Protein AF-A0A2M9IPP0-F1 (afdb_monomer)

pLDDT: mean 94.43, std 5.54, range [65.62, 98.5]

Foldseek 3Di:
DLVVVVVCPVVVVDHQPPFWDWDQDDDPLQRIFIAGNVRHTPVVLSVVSSVVSVDPDDVVVSVVVSVVVVVVCSVPPPD

Mean predicted aligned error: 3.25 Å

Radius of gyration: 14.14 Å; Cα contacts (8 Å, |Δi|>4): 96; chains: 1; bounding box: 39×27×30 Å

Solvent-accessible surface area (backbone atoms only — not comparable to full-atom values): 4605 Å² total; per-residue (Å²): 107,71,69,55,52,53,48,31,46,74,71,64,75,45,77,78,62,90,59,40,48,71,43,81,37,93,42,90,61,36,51,44,35,38,26,41,81,85,64,46,72,42,59,74,57,39,53,52,42,34,60,52,52,74,48,102,57,56,68,66,54,47,45,54,51,40,52,55,49,49,52,50,50,28,58,77,76,70,108

Secondary structure (DSSP, 8-state):
-HHHHHHHHHTTSS------EEEE-SSSS-SEEEE-TTS-B-HHHHHHHHHHTTSS--HHHHHHHHHHHHHHHHHHH--

Structure (mmCIF, N/CA/C/O backbone):
data_AF-A0A2M9IPP0-F1
#
_entry.id   AF-A0A2M9IPP0-F1
#
loop_
_atom_site.group_PDB
_atom_site.id
_atom_site.type_symbol
_atom_site.label_atom_id
_atom_site.label_alt_id
_atom_site.label_comp_id
_atom_site.label_asym_id
_atom_site.label_entity_id
_atom_site.label_seq_id
_atom_site.pdbx_PDB_ins_code
_atom_site.Cartn_x
_atom_site.Cartn_y
_atom_site.Cartn_z
_atom_site.occupancy
_atom_site.B_iso_or_equiv
_atom_site.auth_seq_id
_atom_site.auth_comp_id
_atom_site.auth_asym_id
_atom_site.auth_atom_id
_atom_site.pdbx_PDB_model_num
ATOM 1 N N . MET A 1 1 ? -21.788 12.618 7.576 1.00 65.62 1 MET A N 1
ATOM 2 C CA . MET A 1 1 ? -21.489 11.165 7.478 1.00 65.62 1 MET A CA 1
ATOM 3 C C . MET A 1 1 ? -20.028 10.933 7.111 1.00 65.62 1 MET A C 1
ATOM 5 O O . MET A 1 1 ? -19.306 10.390 7.934 1.00 65.62 1 MET A O 1
ATOM 9 N N . VAL A 1 2 ? -19.553 11.386 5.941 1.00 71.38 2 VAL A N 1
ATOM 10 C CA . VAL A 1 2 ? -18.130 11.256 5.551 1.00 71.38 2 VAL A CA 1
ATOM 11 C C . VAL A 1 2 ? -17.209 12.101 6.446 1.00 71.38 2 VAL A C 1
ATOM 13 O O . VAL A 1 2 ? -16.147 11.631 6.852 1.00 71.38 2 VAL A O 1
ATOM 16 N N . GLU A 1 3 ? -17.624 13.311 6.843 1.00 79.06 3 GLU A N 1
ATOM 17 C CA . GLU A 1 3 ? -16.849 14.144 7.775 1.00 79.06 3 GLU A CA 1
ATOM 18 C C . GLU A 1 3 ? -16.745 13.525 9.174 1.00 79.06 3 GLU A C 1
ATOM 20 O O . GLU A 1 3 ? -15.723 13.677 9.846 1.00 79.06 3 GLU A O 1
ATOM 25 N N . ASP A 1 4 ? -17.786 12.810 9.605 1.00 89.00 4 ASP A N 1
ATOM 26 C CA . ASP A 1 4 ? -17.833 12.147 10.910 1.00 89.00 4 ASP A CA 1
ATOM 27 C C . ASP A 1 4 ? -16.883 10.952 10.949 1.00 89.00 4 ASP A C 1
ATOM 29 O O . ASP A 1 4 ? -16.128 10.800 11.908 1.00 89.00 4 ASP A O 1
ATOM 33 N N . VAL A 1 5 ? -16.854 10.165 9.870 1.00 88.56 5 VAL A N 1
ATOM 34 C CA . VAL A 1 5 ? -15.934 9.034 9.701 1.00 88.56 5 VAL A CA 1
ATOM 35 C C . VAL A 1 5 ? -14.481 9.511 9.610 1.00 88.56 5 VAL A C 1
ATOM 37 O O . VAL A 1 5 ? 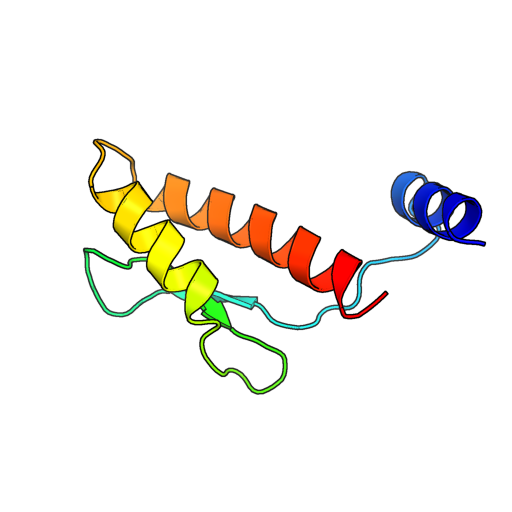-13.618 8.995 10.321 1.00 88.56 5 VAL A O 1
ATOM 40 N N . ARG A 1 6 ? -14.194 10.550 8.811 1.00 89.06 6 ARG A N 1
ATOM 41 C CA . ARG A 1 6 ? -12.848 11.147 8.724 1.00 89.06 6 ARG A CA 1
ATOM 42 C C . ARG A 1 6 ? -12.364 11.642 10.086 1.00 89.06 6 ARG A C 1
ATOM 44 O O . ARG A 1 6 ? -11.220 11.388 10.458 1.00 89.06 6 ARG A O 1
ATOM 51 N N . ARG A 1 7 ? -13.223 12.351 10.826 1.00 93.31 7 ARG A N 1
ATOM 52 C CA . ARG A 1 7 ? -12.906 12.853 12.168 1.00 93.31 7 ARG A CA 1
ATOM 53 C C . ARG A 1 7 ? -12.673 11.705 13.150 1.00 93.31 7 ARG A C 1
ATOM 55 O O . ARG A 1 7 ? -11.679 11.734 13.864 1.00 93.31 7 ARG A O 1
ATOM 62 N N . ALA A 1 8 ? -13.518 10.675 13.136 1.00 93.75 8 ALA A N 1
ATOM 63 C CA . ALA A 1 8 ? -13.358 9.504 13.995 1.00 93.75 8 ALA A CA 1
ATOM 64 C C . ALA A 1 8 ? -12.036 8.756 13.739 1.00 93.75 8 ALA A C 1
ATOM 66 O O . ALA A 1 8 ? -11.361 8.393 14.699 1.00 93.75 8 ALA A O 1
ATOM 67 N N . LEU A 1 9 ? -11.623 8.595 12.475 1.00 92.44 9 LEU A N 1
ATOM 68 C CA . LEU A 1 9 ? -10.322 8.013 12.122 1.00 92.44 9 LEU A CA 1
ATOM 69 C C . LEU A 1 9 ? -9.149 8.877 12.604 1.00 92.44 9 LEU A C 1
ATOM 71 O O . LEU A 1 9 ? -8.183 8.354 13.153 1.00 92.44 9 LEU A O 1
ATOM 75 N N . MET A 1 10 ? -9.223 10.199 12.413 1.00 92.19 10 MET A N 1
ATOM 76 C CA . MET A 1 10 ? -8.169 11.129 12.844 1.00 92.19 10 MET A CA 1
ATOM 77 C C . MET A 1 10 ? -8.029 11.202 14.369 1.00 92.19 10 MET A C 1
ATOM 79 O O . MET A 1 10 ? -6.920 11.342 14.873 1.00 92.19 10 MET A O 1
ATOM 83 N N . GLU A 1 11 ? -9.139 11.088 15.096 1.00 96.50 11 GLU A N 1
ATOM 84 C CA . GLU A 1 11 ? -9.179 11.065 16.563 1.00 96.50 11 GLU A CA 1
ATOM 85 C C . GLU A 1 11 ? -8.891 9.670 17.151 1.00 96.50 11 GLU A C 1
ATOM 87 O O . GLU A 1 11 ? -8.881 9.516 18.370 1.00 96.50 11 GLU A O 1
ATOM 92 N N . GLY A 1 12 ? -8.684 8.644 16.313 1.00 93.81 12 GLY A N 1
ATOM 93 C CA . GLY A 1 12 ? -8.437 7.266 16.754 1.00 93.81 12 GLY A CA 1
ATOM 94 C C . GLY A 1 12 ? -9.651 6.571 17.383 1.00 93.81 12 GLY A C 1
ATOM 95 O O . GLY A 1 12 ? -9.495 5.577 18.086 1.00 93.81 12 GLY A O 1
ATOM 96 N N . LYS A 1 13 ? -10.866 7.081 17.146 1.00 95.81 13 LYS A N 1
ATOM 97 C CA . LYS A 1 13 ? -12.129 6.509 17.648 1.00 95.81 13 LYS A CA 1
ATOM 98 C C . LYS A 1 13 ? -12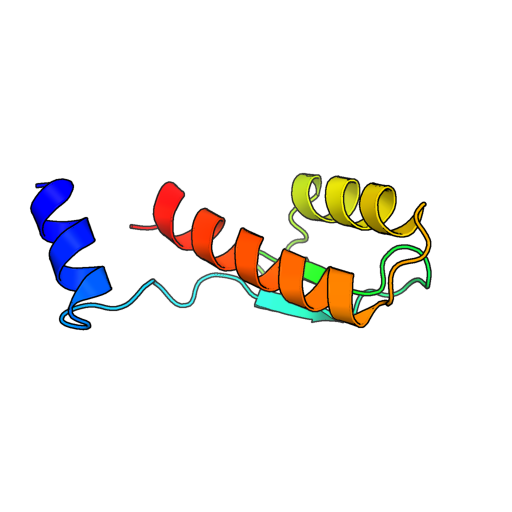.607 5.305 16.835 1.00 95.81 13 LYS A C 1
ATOM 100 O O . LYS A 1 13 ? -13.435 4.535 17.312 1.00 95.81 13 LYS A O 1
ATOM 105 N N . CYS A 1 14 ? -12.101 5.148 15.618 1.00 91.75 14 CYS A N 1
ATOM 106 C CA . CYS A 1 14 ? -12.240 3.946 14.805 1.00 91.75 14 CYS A CA 1
ATOM 107 C C . CYS A 1 14 ? -10.936 3.688 14.037 1.00 91.75 14 CYS A C 1
ATOM 109 O O . CYS A 1 14 ? -10.039 4.534 14.005 1.00 91.75 14 CYS A O 1
ATOM 111 N N . SER A 1 15 ? -10.816 2.508 13.432 1.00 91.75 15 SER A N 1
ATOM 112 C CA . SER A 1 15 ? -9.613 2.078 12.716 1.00 91.75 15 SER A CA 1
ATOM 113 C C . SER A 1 15 ? -9.926 1.747 11.262 1.00 91.75 15 SER A C 1
ATOM 115 O O . SER A 1 15 ? -11.056 1.403 10.923 1.00 91.75 15 SER A O 1
ATOM 117 N N . LEU A 1 16 ? -8.909 1.842 10.402 1.00 91.62 16 LEU A N 1
ATOM 118 C CA . LEU A 1 16 ? -9.005 1.336 9.035 1.00 91.62 16 LEU A CA 1
ATOM 119 C C . LEU A 1 16 ? -9.119 -0.196 9.063 1.00 91.62 16 LEU A C 1
ATOM 121 O O . LEU A 1 16 ? -8.395 -0.820 9.843 1.00 91.62 16 LEU A O 1
ATOM 125 N N . PRO A 1 17 ? -9.937 -0.808 8.191 1.00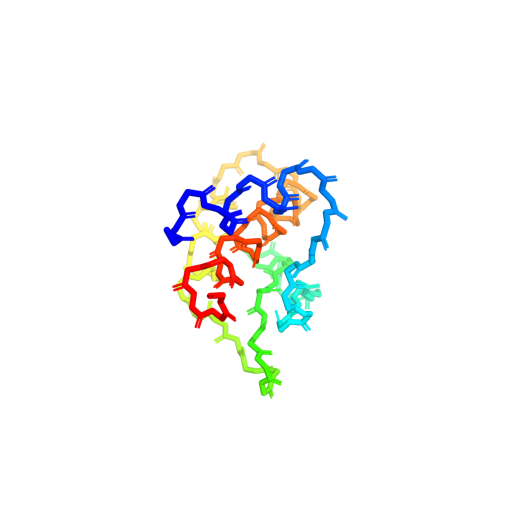 92.31 17 PRO A N 1
ATOM 126 C CA . PRO A 1 17 ? -9.947 -2.254 8.013 1.00 92.31 17 PRO A CA 1
ATOM 127 C C . PRO A 1 17 ? -8.545 -2.787 7.705 1.00 92.31 17 PRO A C 1
ATOM 129 O O . PRO A 1 17 ? -7.805 -2.200 6.909 1.00 92.31 17 PRO A O 1
ATOM 132 N N . GLU A 1 18 ? -8.179 -3.926 8.289 1.00 93.56 18 GLU A N 1
ATOM 133 C CA . GLU A 1 18 ? -6.886 -4.583 8.055 1.00 93.56 18 GLU A CA 1
ATOM 134 C C . GLU A 1 18 ? -6.873 -5.395 6.750 1.00 93.56 18 GLU A C 1
ATOM 136 O O . GLU A 1 18 ? -6.399 -6.524 6.692 1.00 93.56 18 GLU A O 1
ATOM 141 N N . VAL A 1 19 ? -7.405 -4.811 5.677 1.00 95.94 19 VAL A N 1
ATOM 142 C CA . VAL A 1 19 ? -7.496 -5.458 4.366 1.00 95.94 19 VAL A CA 1
ATOM 143 C C . VAL A 1 19 ? -6.215 -5.232 3.573 1.00 95.94 19 VAL A C 1
ATOM 145 O O . VAL A 1 19 ? -5.748 -4.096 3.445 1.00 95.94 19 VAL A O 1
ATOM 148 N N . GLY A 1 20 ? -5.663 -6.312 3.023 1.00 97.06 20 GLY A N 1
ATOM 149 C CA . GLY A 1 20 ? -4.452 -6.285 2.209 1.00 97.06 20 GLY A CA 1
ATOM 150 C C . GLY A 1 20 ? -3.175 -5.995 2.997 1.00 97.06 20 GLY A C 1
ATOM 151 O O . GLY A 1 20 ? -3.198 -5.643 4.181 1.00 97.06 20 GLY A O 1
ATOM 152 N N . ALA A 1 21 ? -2.034 -6.127 2.327 1.00 98.19 21 ALA A N 1
ATOM 153 C CA . ALA A 1 21 ? -0.718 -5.970 2.938 1.00 98.19 21 ALA A CA 1
ATOM 154 C C . ALA A 1 21 ? 0.327 -5.470 1.936 1.00 98.19 21 ALA A C 1
ATOM 156 O O . ALA A 1 21 ? 0.161 -5.594 0.727 1.00 98.19 21 ALA A O 1
ATOM 157 N N . VAL A 1 22 ? 1.437 -4.938 2.451 1.00 98.44 22 VAL A N 1
ATOM 158 C CA . VAL A 1 22 ? 2.666 -4.758 1.669 1.00 98.44 22 VAL A CA 1
ATOM 159 C C . VAL A 1 22 ? 3.576 -5.944 1.960 1.00 98.44 22 VAL A C 1
ATOM 161 O O . VAL A 1 22 ? 3.971 -6.151 3.109 1.00 98.44 22 VAL A O 1
ATOM 164 N N . ALA A 1 23 ? 3.914 -6.708 0.928 1.00 98.00 23 ALA A N 1
ATOM 165 C CA . ALA A 1 23 ? 4.758 -7.892 1.013 1.00 98.00 23 ALA A CA 1
ATOM 166 C C . ALA A 1 23 ? 6.077 -7.691 0.258 1.00 98.00 23 ALA A C 1
ATOM 168 O O . ALA A 1 23 ? 6.206 -6.795 -0.579 1.00 98.00 23 ALA A O 1
ATOM 169 N N . ALA A 1 24 ? 7.068 -8.532 0.560 1.00 97.88 24 ALA A N 1
ATOM 170 C CA . ALA A 1 24 ? 8.301 -8.579 -0.214 1.00 97.88 24 ALA A CA 1
ATOM 171 C C . ALA A 1 24 ? 7.996 -9.036 -1.648 1.00 97.88 24 ALA A C 1
ATOM 173 O O . ALA A 1 24 ? 7.317 -10.042 -1.863 1.00 97.88 24 ALA A O 1
ATOM 174 N N . GLY A 1 25 ? 8.500 -8.284 -2.619 1.00 96.44 25 GLY A N 1
ATOM 175 C CA . GLY A 1 25 ? 8.452 -8.656 -4.022 1.00 96.44 25 GLY A CA 1
ATOM 176 C C . GLY A 1 25 ? 9.553 -9.655 -4.377 1.00 96.44 25 GLY A C 1
ATOM 177 O O . GLY A 1 25 ? 10.449 -9.949 -3.583 1.00 96.44 25 GLY A O 1
ATOM 178 N N . LYS A 1 26 ? 9.470 -10.218 -5.584 1.00 93.94 26 LYS A N 1
ATOM 179 C CA . LYS A 1 26 ? 10.365 -11.299 -6.035 1.00 93.94 26 LYS A CA 1
ATOM 180 C C . LYS A 1 26 ? 11.547 -10.813 -6.869 1.00 93.94 26 LYS A C 1
ATOM 182 O O . LYS A 1 26 ? 12.429 -11.608 -7.186 1.00 93.94 26 LYS A O 1
ATOM 187 N N . THR A 1 27 ? 11.566 -9.542 -7.260 1.00 95.62 27 THR A N 1
ATOM 188 C CA . THR A 1 27 ? 12.542 -9.013 -8.214 1.00 95.62 27 THR A CA 1
ATOM 189 C C . THR A 1 27 ? 13.177 -7.729 -7.695 1.00 95.62 27 THR A C 1
ATOM 191 O O . THR A 1 27 ? 12.650 -7.063 -6.807 1.00 95.62 27 THR A O 1
ATOM 194 N N . ARG A 1 28 ? 14.355 -7.383 -8.224 1.00 91.88 28 ARG A N 1
ATOM 195 C CA . ARG A 1 28 ? 15.083 -6.177 -7.792 1.00 91.88 28 ARG A CA 1
ATOM 196 C C . ARG A 1 28 ? 14.392 -4.886 -8.230 1.00 91.88 28 ARG A C 1
ATOM 198 O O . ARG A 1 28 ? 14.476 -3.895 -7.520 1.00 91.88 28 ARG A O 1
ATOM 205 N N . ASP A 1 29 ? 13.723 -4.921 -9.376 1.00 94.00 29 ASP A N 1
ATOM 206 C CA . ASP A 1 29 ? 12.944 -3.819 -9.944 1.00 94.00 29 ASP A CA 1
ATOM 207 C C . ASP A 1 29 ? 11.547 -3.685 -9.315 1.00 94.00 29 ASP A C 1
ATOM 209 O O . ASP A 1 29 ? 10.894 -2.662 -9.481 1.00 94.00 29 ASP A O 1
ATOM 213 N N . LEU A 1 30 ? 11.098 -4.691 -8.557 1.00 97.00 30 LEU A N 1
ATOM 214 C CA . LEU A 1 30 ? 9.877 -4.641 -7.758 1.00 97.00 30 LEU A CA 1
ATOM 215 C C . LEU A 1 30 ? 10.127 -5.302 -6.392 1.00 97.00 30 LEU A C 1
ATOM 217 O O . LEU A 1 30 ? 9.701 -6.435 -6.154 1.00 97.00 30 LEU A O 1
ATOM 221 N N . PRO A 1 31 ? 10.848 -4.619 -5.482 1.00 97.06 31 PRO A N 1
ATOM 222 C CA . PRO A 1 31 ? 11.257 -5.194 -4.201 1.00 97.06 31 PRO A CA 1
ATOM 223 C C . PRO A 1 31 ? 10.101 -5.341 -3.201 1.00 97.06 31 PRO A C 1
ATOM 225 O O . PRO A 1 31 ? 10.227 -6.079 -2.225 1.00 97.06 31 PRO A O 1
ATOM 228 N N . PHE A 1 32 ? 8.977 -4.657 -3.433 1.00 98.50 32 PHE A N 1
ATOM 229 C CA . PHE A 1 32 ? 7.762 -4.735 -2.622 1.00 98.50 32 PHE A CA 1
ATOM 230 C C . PHE A 1 32 ? 6.526 -4.731 -3.518 1.00 98.50 32 PHE A C 1
ATOM 232 O O . PHE A 1 32 ? 6.512 -4.054 -4.542 1.00 98.50 32 PHE A O 1
ATOM 239 N N . VAL A 1 33 ? 5.488 -5.449 -3.099 1.00 98.31 33 VAL A N 1
ATOM 240 C CA . VAL A 1 33 ? 4.171 -5.478 -3.752 1.00 98.31 33 VAL A CA 1
ATOM 241 C C . VAL A 1 33 ? 3.080 -5.179 -2.735 1.00 98.31 33 VAL A C 1
ATOM 243 O O . VAL A 1 33 ? 3.241 -5.467 -1.548 1.00 98.31 33 VAL A O 1
ATOM 246 N N . MET A 1 34 ? 1.964 -4.617 -3.194 1.00 98.38 34 MET A N 1
ATOM 247 C CA . MET A 1 34 ? 0.736 -4.558 -2.405 1.00 98.38 34 MET A CA 1
ATOM 248 C C . MET A 1 34 ? -0.175 -5.707 -2.824 1.00 98.38 34 MET A C 1
ATOM 250 O O . MET A 1 34 ? -0.383 -5.915 -4.018 1.00 98.38 34 MET A O 1
ATOM 254 N N . VAL A 1 35 ? -0.716 -6.425 -1.848 1.00 98.19 35 VAL A N 1
ATOM 255 C CA 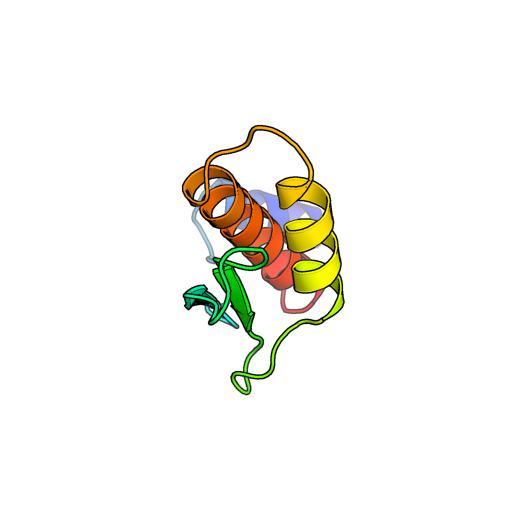. VAL A 1 35 ? -1.703 -7.485 -2.058 1.00 98.19 35 VAL A CA 1
ATOM 256 C C . VAL A 1 35 ? -3.048 -7.095 -1.454 1.00 98.19 35 VAL A C 1
ATOM 258 O O . VAL A 1 35 ? -3.086 -6.360 -0.463 1.00 98.19 35 VAL A O 1
ATOM 261 N N . ASP A 1 36 ? -4.135 -7.556 -2.060 1.00 95.69 36 ASP A N 1
ATOM 262 C CA . ASP A 1 36 ? -5.508 -7.343 -1.597 1.00 95.69 36 ASP A CA 1
ATOM 263 C C . ASP A 1 36 ? -5.935 -8.351 -0.507 1.00 95.69 36 ASP A C 1
ATOM 265 O O . ASP A 1 36 ? -5.099 -9.010 0.116 1.00 95.69 36 ASP A O 1
ATOM 269 N N . ALA A 1 37 ? -7.243 -8.421 -0.231 1.00 94.44 37 ALA A N 1
ATOM 270 C CA . ALA A 1 37 ? -7.829 -9.325 0.761 1.00 94.44 37 ALA A CA 1
ATOM 271 C C . ALA A 1 37 ? -7.581 -10.810 0.449 1.00 94.44 37 ALA A C 1
ATOM 273 O O . ALA A 1 37 ? -7.431 -11.605 1.376 1.00 94.44 37 ALA A O 1
ATOM 274 N N . ASP A 1 38 ? -7.508 -11.163 -0.835 1.00 95.12 38 ASP A N 1
ATOM 275 C CA . ASP A 1 38 ? -7.321 -12.530 -1.319 1.00 95.12 38 ASP A CA 1
ATOM 276 C C . ASP A 1 38 ? -5.829 -12.876 -1.483 1.00 95.12 38 ASP A C 1
ATOM 278 O O . ASP A 1 38 ? -5.463 -13.977 -1.899 1.00 95.12 38 ASP A O 1
ATOM 282 N N . GLY A 1 39 ? -4.940 -11.936 -1.140 1.00 95.38 39 GLY A N 1
ATOM 283 C CA . GLY A 1 39 ? -3.501 -12.071 -1.337 1.00 95.38 39 GLY A CA 1
ATOM 284 C C . GLY A 1 39 ? -3.075 -11.880 -2.795 1.00 95.38 39 GLY A C 1
ATOM 285 O O . GLY A 1 39 ? -1.919 -12.156 -3.131 1.00 95.38 39 GLY A O 1
ATOM 286 N N . CYS A 1 40 ? -3.972 -11.402 -3.659 1.00 96.44 40 CYS A N 1
ATOM 287 C CA . CYS A 1 40 ? -3.679 -11.123 -5.054 1.00 96.44 40 CYS A CA 1
ATOM 288 C C . CYS A 1 40 ? -2.960 -9.780 -5.197 1.00 96.44 40 CYS A C 1
ATOM 290 O O . CYS A 1 40 ? -3.248 -8.806 -4.504 1.00 96.44 40 CYS A O 1
ATOM 292 N N . GLU A 1 41 ? -1.983 -9.730 -6.101 1.00 97.19 41 GLU A N 1
ATOM 293 C CA . GLU A 1 41 ? -1.206 -8.521 -6.364 1.00 97.19 41 GLU A CA 1
ATOM 294 C C . GLU A 1 41 ? -2.083 -7.416 -6.962 1.00 97.19 41 GLU A C 1
ATOM 296 O O . GLU A 1 41 ? -2.749 -7.603 -7.982 1.00 97.19 41 GLU A O 1
ATOM 301 N N . VAL A 1 42 ? -2.012 -6.221 -6.377 1.00 97.06 42 VAL A N 1
ATOM 302 C CA . VAL A 1 42 ? -2.683 -5.036 -6.910 1.00 97.06 42 VAL A CA 1
ATOM 303 C C . VAL A 1 42 ? -1.805 -4.414 -7.995 1.00 97.06 42 VAL A C 1
ATOM 305 O O . VAL A 1 42 ? -0.978 -3.536 -7.738 1.00 97.06 42 VAL A O 1
ATOM 308 N N . GLY A 1 43 ? -2.002 -4.880 -9.230 1.00 97.50 43 GLY A N 1
ATOM 309 C CA . GLY A 1 43 ? -1.181 -4.540 -10.400 1.00 97.50 43 GLY A CA 1
ATOM 310 C C . GLY A 1 43 ? -0.864 -3.046 -10.595 1.00 97.50 43 GLY A C 1
ATOM 311 O O . GLY A 1 43 ? 0.300 -2.723 -10.839 1.00 97.50 43 GLY A O 1
ATOM 312 N N . PRO A 1 44 ? -1.822 -2.107 -10.438 1.00 97.50 44 PRO A N 1
ATOM 313 C CA . PRO A 1 44 ? -1.533 -0.674 -10.555 1.00 97.50 44 PRO A CA 1
ATOM 314 C C . PRO A 1 44 ? -0.497 -0.158 -9.547 1.00 97.50 44 PRO A C 1
ATOM 316 O O . PRO A 1 44 ? 0.305 0.713 -9.881 1.00 97.50 44 PRO A O 1
ATOM 319 N N . VAL A 1 45 ? -0.471 -0.707 -8.328 1.00 97.75 45 VAL A N 1
ATOM 320 C CA . VAL A 1 45 ? 0.537 -0.339 -7.322 1.00 97.75 45 VAL A CA 1
ATOM 321 C C . VAL A 1 45 ? 1.906 -0.864 -7.729 1.00 97.75 45 VAL A C 1
ATOM 323 O O . VAL A 1 45 ? 2.891 -0.138 -7.635 1.00 97.75 45 VAL A O 1
ATOM 326 N N . SER A 1 46 ? 1.976 -2.089 -8.242 1.00 98.12 46 SER A N 1
ATOM 327 C CA . SER A 1 46 ? 3.227 -2.653 -8.747 1.00 98.12 46 SER A CA 1
ATOM 328 C C . SER A 1 46 ? 3.796 -1.876 -9.930 1.00 98.12 46 SER A C 1
ATOM 330 O O . SER A 1 46 ? 5.002 -1.653 -9.973 1.00 98.12 46 SER A O 1
ATOM 332 N N . ALA A 1 47 ? 2.950 -1.428 -10.864 1.00 98.19 47 ALA A N 1
ATOM 333 C CA . ALA A 1 47 ? 3.378 -0.578 -11.974 1.00 98.19 47 ALA A CA 1
ATOM 334 C C . ALA A 1 47 ? 4.010 0.725 -11.457 1.00 98.19 47 ALA A C 1
ATOM 336 O O . ALA A 1 47 ? 5.150 1.034 -11.792 1.00 98.19 47 ALA A O 1
ATOM 337 N N . TYR A 1 48 ? 3.325 1.411 -10.538 1.00 97.94 48 TYR A N 1
ATOM 338 C CA . TYR A 1 48 ? 3.844 2.621 -9.904 1.00 97.94 48 TYR A CA 1
ATOM 339 C C . TYR A 1 48 ? 5.178 2.395 -9.170 1.00 97.94 48 TYR A C 1
ATOM 341 O O . TYR A 1 48 ? 6.093 3.209 -9.276 1.00 97.94 48 TYR A O 1
ATOM 349 N N . LEU A 1 49 ? 5.314 1.294 -8.423 1.00 97.94 49 LEU A N 1
ATOM 350 C CA . LEU A 1 49 ? 6.548 0.993 -7.693 1.00 97.94 49 LEU A CA 1
ATOM 351 C C . LEU A 1 49 ? 7.714 0.639 -8.629 1.00 97.94 49 LEU A C 1
ATOM 353 O O . LEU A 1 49 ? 8.849 0.991 -8.314 1.00 97.94 49 LEU A O 1
ATOM 357 N N . ARG A 1 50 ? 7.455 0.001 -9.781 1.00 97.38 50 ARG A N 1
ATOM 358 C CA . ARG A 1 50 ? 8.482 -0.193 -10.822 1.00 97.38 50 ARG A CA 1
ATOM 359 C C . ARG A 1 50 ? 8.931 1.138 -11.413 1.00 97.38 50 ARG A C 1
ATOM 361 O O . ARG A 1 50 ? 10.132 1.359 -11.529 1.00 97.38 50 ARG A O 1
ATOM 368 N N . ASP A 1 51 ? 7.994 2.032 -11.722 1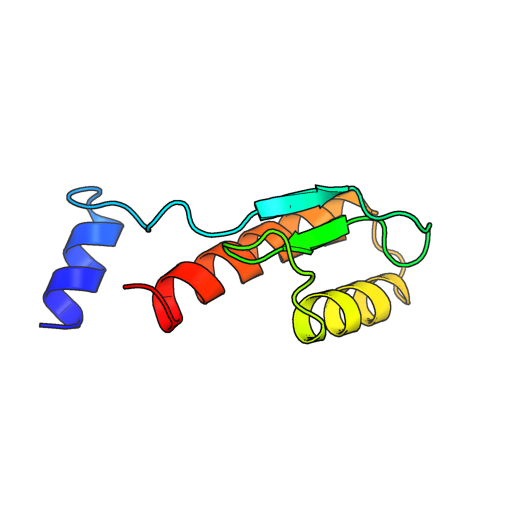.00 97.69 51 ASP A N 1
ATOM 369 C CA . ASP A 1 51 ? 8.323 3.366 -12.235 1.00 97.69 51 ASP A CA 1
ATOM 370 C C . ASP A 1 51 ? 9.149 4.160 -11.215 1.00 97.69 51 ASP A C 1
ATOM 372 O O . ASP A 1 51 ? 10.116 4.831 -11.571 1.00 97.69 51 ASP A O 1
ATOM 376 N N . LEU A 1 52 ? 8.827 4.029 -9.923 1.00 96.44 52 LEU A N 1
ATOM 377 C CA . LEU A 1 52 ? 9.594 4.643 -8.841 1.00 96.44 52 LEU A CA 1
ATOM 378 C C . LEU A 1 52 ? 11.039 4.112 -8.787 1.00 96.44 52 LEU A C 1
ATOM 380 O O . LEU A 1 52 ? 11.964 4.893 -8.567 1.00 96.44 52 LEU A O 1
ATOM 384 N N . MET A 1 53 ? 11.239 2.814 -9.040 1.00 96.25 53 MET A N 1
ATOM 385 C CA . MET A 1 53 ? 12.556 2.161 -9.107 1.00 96.25 53 MET A CA 1
ATOM 386 C C . MET A 1 53 ? 13.404 2.562 -10.325 1.00 96.25 53 MET A C 1
ATOM 388 O O . MET A 1 53 ? 14.579 2.200 -10.372 1.00 96.25 53 MET A O 1
ATOM 392 N N . LEU A 1 54 ? 12.861 3.312 -11.294 1.00 96.06 54 LEU A N 1
ATOM 393 C CA . LEU A 1 54 ? 13.664 3.915 -12.368 1.00 96.06 54 LEU A CA 1
ATOM 394 C C . LEU A 1 54 ? 14.548 5.065 -11.858 1.00 96.06 54 LEU A C 1
ATOM 396 O O . LEU A 1 54 ? 15.534 5.414 -12.506 1.00 96.06 54 LEU A O 1
ATOM 400 N N . GLY A 1 55 ? 14.189 5.671 -10.722 1.00 94.12 55 GLY A N 1
ATOM 401 C CA . GLY A 1 55 ? 14.998 6.686 -10.050 1.00 94.12 55 GLY A CA 1
ATOM 402 C C . GLY A 1 55 ? 16.054 6.088 -9.117 1.00 94.12 55 GLY A C 1
ATOM 403 O O . GLY A 1 55 ? 16.044 4.899 -8.808 1.00 94.12 55 GLY A O 1
ATOM 404 N N . ASP A 1 56 ? 16.938 6.940 -8.594 1.00 94.75 56 ASP A N 1
A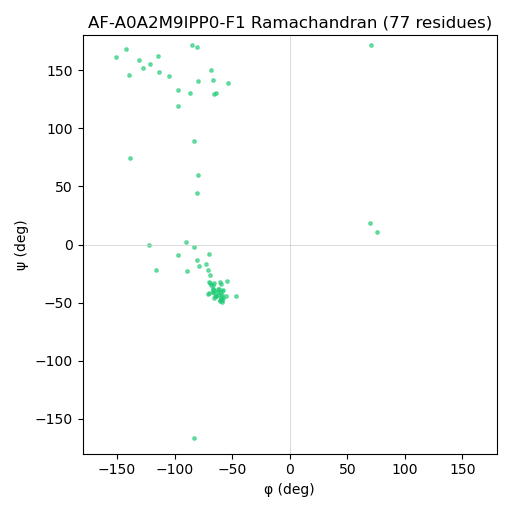TOM 405 C CA . ASP A 1 56 ? 17.937 6.564 -7.581 1.00 94.75 56 ASP A CA 1
ATOM 406 C C . ASP A 1 56 ? 17.311 6.498 -6.175 1.00 94.75 56 ASP A C 1
ATOM 408 O O . ASP A 1 56 ? 17.623 7.271 -5.267 1.00 94.75 56 ASP A O 1
ATOM 412 N N . VAL A 1 57 ? 16.317 5.622 -6.018 1.00 95.19 57 VAL A N 1
ATOM 413 C CA . VAL A 1 57 ? 15.597 5.418 -4.759 1.00 95.19 57 VAL A CA 1
ATOM 414 C C . VAL A 1 57 ? 16.024 4.118 -4.095 1.00 95.19 57 VAL A C 1
ATOM 416 O O . VAL A 1 57 ? 16.258 3.093 -4.734 1.00 95.19 57 VAL A O 1
ATOM 419 N N . SER A 1 58 ? 16.056 4.122 -2.764 1.00 96.06 58 SER A N 1
ATOM 420 C CA . SER A 1 58 ? 16.245 2.880 -2.021 1.00 96.06 58 SER A CA 1
ATOM 421 C C . SER A 1 58 ? 15.013 1.963 -2.154 1.00 96.06 58 SER A C 1
ATOM 423 O O . SER A 1 58 ? 13.880 2.455 -2.180 1.00 96.06 58 SER A O 1
ATOM 425 N N . PRO A 1 59 ? 15.171 0.627 -2.098 1.00 96.31 59 PRO A N 1
ATOM 426 C CA . PRO A 1 59 ? 14.037 -0.295 -1.990 1.00 96.31 59 PRO A CA 1
ATOM 427 C C . PRO A 1 59 ? 13.108 0.008 -0.802 1.00 96.31 59 PRO A C 1
ATOM 429 O O . PRO A 1 59 ? 11.896 -0.195 -0.877 1.00 96.31 59 PRO A O 1
ATOM 432 N N . LEU A 1 60 ? 13.650 0.537 0.301 1.00 97.31 60 LEU A N 1
ATOM 433 C CA . LEU A 1 60 ? 12.860 0.931 1.471 1.00 97.31 60 LEU A CA 1
ATOM 434 C C . LEU A 1 60 ? 11.970 2.149 1.197 1.00 97.31 60 LEU A C 1
ATOM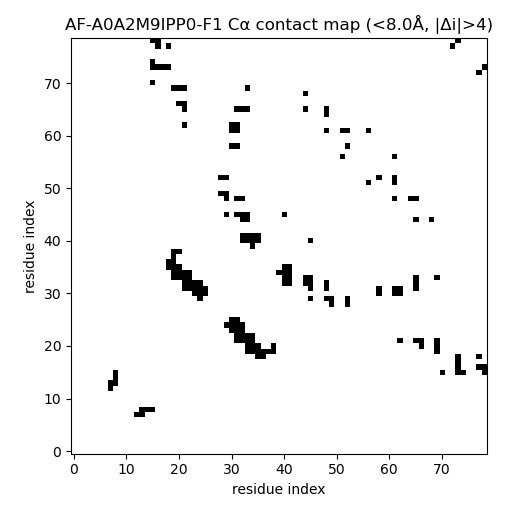 436 O O . LEU A 1 60 ? 10.908 2.273 1.808 1.00 97.31 60 LEU A O 1
ATOM 440 N N . THR A 1 61 ? 12.348 3.006 0.247 1.00 97.38 61 THR A N 1
ATOM 441 C CA . THR A 1 61 ? 11.473 4.065 -0.263 1.00 97.38 61 THR A CA 1
ATOM 442 C C . THR A 1 61 ? 10.226 3.438 -0.886 1.00 97.38 61 THR A C 1
ATOM 444 O O . THR A 1 61 ? 9.116 3.788 -0.488 1.00 97.38 61 THR A O 1
ATOM 447 N N . CYS A 1 62 ? 10.379 2.428 -1.750 1.00 97.44 62 CYS A N 1
ATOM 448 C CA . CYS A 1 62 ? 9.244 1.700 -2.332 1.00 97.44 62 CYS A CA 1
ATOM 449 C C . CYS A 1 62 ? 8.346 1.058 -1.264 1.00 97.44 62 CYS A C 1
ATOM 451 O O . CYS A 1 62 ? 7.123 1.133 -1.366 1.00 97.44 62 CYS A O 1
ATOM 453 N N . ARG A 1 63 ? 8.927 0.503 -0.190 1.00 98.12 63 ARG A N 1
ATOM 454 C CA . ARG A 1 63 ? 8.158 -0.030 0.950 1.00 98.12 63 ARG A CA 1
ATOM 455 C C . ARG A 1 63 ? 7.292 1.041 1.613 1.00 98.12 63 ARG A C 1
ATOM 457 O O . ARG A 1 63 ? 6.114 0.804 1.873 1.00 98.12 63 ARG A O 1
ATOM 464 N N . SER A 1 64 ? 7.865 2.213 1.885 1.00 98.31 64 SER A N 1
ATOM 465 C CA . SER A 1 64 ? 7.150 3.337 2.502 1.00 98.31 64 SER A CA 1
ATOM 466 C C . SER A 1 64 ? 6.002 3.835 1.621 1.00 98.31 64 SER A C 1
ATOM 468 O O . SER A 1 64 ? 4.894 4.041 2.118 1.00 98.31 64 SER A O 1
ATOM 470 N N . TYR A 1 65 ? 6.233 3.958 0.311 1.00 98.12 65 TYR A N 1
ATOM 471 C CA . TYR A 1 65 ? 5.187 4.319 -0.648 1.00 98.12 65 TYR A CA 1
ATOM 472 C C . TYR A 1 65 ? 4.099 3.244 -0.750 1.00 98.12 65 TYR A C 1
ATOM 474 O O . TYR A 1 65 ? 2.916 3.582 -0.738 1.00 98.12 65 TYR A O 1
ATOM 482 N N . GLY A 1 66 ? 4.470 1.960 -0.738 1.00 98.19 66 GLY A N 1
ATOM 483 C CA . GLY A 1 66 ? 3.526 0.844 -0.671 1.00 98.19 66 GLY A CA 1
ATOM 484 C C . GLY A 1 66 ? 2.584 0.941 0.534 1.00 98.19 66 GLY A C 1
ATOM 485 O O . GLY A 1 66 ? 1.376 0.793 0.379 1.00 98.19 66 GLY A O 1
ATOM 486 N N . PHE A 1 67 ? 3.096 1.267 1.728 1.00 98.31 67 PHE A N 1
ATOM 487 C CA . PHE A 1 67 ? 2.244 1.459 2.912 1.00 98.31 67 PHE A CA 1
ATOM 488 C C . PHE A 1 67 ? 1.351 2.700 2.811 1.00 98.31 67 PHE A C 1
ATOM 490 O O . PHE A 1 67 ? 0.214 2.680 3.288 1.00 98.31 67 PHE A O 1
ATOM 497 N N . GLY A 1 68 ? 1.843 3.772 2.185 1.00 97.62 68 GLY A N 1
ATOM 498 C CA . GLY A 1 68 ? 1.038 4.952 1.876 1.00 97.62 68 GLY A CA 1
ATOM 499 C C . GLY A 1 68 ? -0.146 4.611 0.968 1.00 97.62 68 GLY A C 1
ATOM 500 O O . GLY A 1 68 ? -1.279 4.977 1.274 1.00 97.62 68 GLY A O 1
ATOM 501 N N . LEU A 1 69 ? 0.102 3.851 -0.100 1.00 97.81 69 LEU A N 1
ATOM 502 C CA . LEU A 1 69 ? -0.928 3.392 -1.033 1.00 97.81 69 LEU A CA 1
ATOM 503 C C . LEU A 1 69 ? -1.900 2.405 -0.379 1.00 97.81 69 LEU A C 1
ATOM 505 O O . LEU A 1 69 ? -3.104 2.559 -0.554 1.00 97.81 69 LEU A O 1
ATOM 509 N N . LEU A 1 70 ? -1.419 1.472 0.450 1.00 97.94 70 LEU A N 1
ATOM 510 C CA . LEU A 1 70 ? -2.272 0.546 1.205 1.00 97.94 70 LEU A CA 1
ATOM 511 C C . LEU A 1 70 ? -3.253 1.285 2.123 1.00 97.94 70 LEU A C 1
ATOM 513 O O . LEU A 1 70 ? -4.422 0.911 2.214 1.00 97.94 70 LEU A O 1
ATOM 517 N N . ARG A 1 71 ? -2.808 2.365 2.778 1.00 95.94 71 ARG A N 1
ATOM 518 C CA . ARG A 1 71 ? -3.690 3.214 3.591 1.00 95.94 71 ARG A CA 1
ATOM 519 C C . ARG A 1 71 ? -4.811 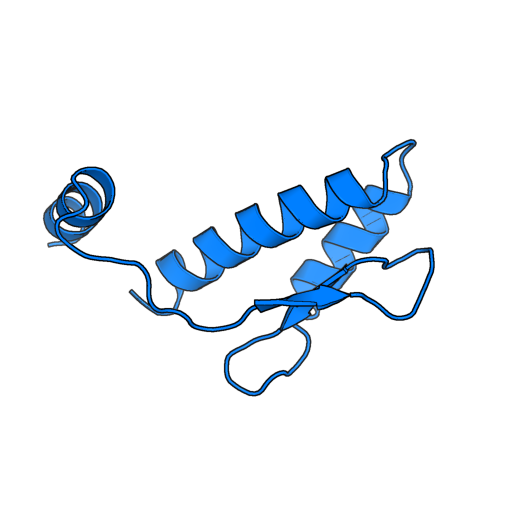3.821 2.749 1.00 95.94 71 ARG A C 1
ATOM 521 O O . ARG A 1 71 ? -5.966 3.767 3.163 1.00 95.94 71 ARG A O 1
ATOM 528 N N . TRP A 1 72 ? -4.479 4.390 1.590 1.00 95.06 72 TRP A N 1
ATOM 529 C CA . TRP A 1 72 ? -5.471 4.985 0.692 1.00 95.06 72 TRP A CA 1
ATOM 530 C C . TRP A 1 72 ? -6.408 3.942 0.090 1.00 95.06 72 TRP A C 1
ATOM 532 O O . TRP A 1 72 ? -7.605 4.187 0.015 1.00 95.06 72 TRP A O 1
ATOM 542 N N . HIS A 1 73 ? -5.892 2.766 -0.259 1.00 94.38 73 HIS A N 1
ATOM 543 C CA . HIS A 1 73 ? -6.694 1.650 -0.744 1.00 94.38 73 HIS A CA 1
ATOM 544 C C . HIS A 1 73 ? -7.751 1.232 0.289 1.00 94.38 73 HIS A C 1
ATOM 546 O O . HIS A 1 73 ? -8.934 1.156 -0.030 1.00 94.38 73 HIS A O 1
ATOM 552 N N . ARG A 1 74 ? -7.351 1.068 1.558 1.00 94.62 74 ARG A N 1
ATOM 553 C CA . ARG A 1 74 ? -8.275 0.780 2.669 1.00 94.62 74 ARG A CA 1
ATOM 554 C C . ARG A 1 74 ? -9.326 1.876 2.850 1.00 94.62 74 ARG A C 1
ATOM 556 O O . ARG A 1 74 ? -10.496 1.562 3.016 1.00 94.62 74 ARG A O 1
ATOM 563 N N . LEU A 1 75 ? -8.915 3.145 2.795 1.00 92.25 75 LEU A N 1
ATOM 564 C CA . LEU A 1 75 ? -9.813 4.288 2.980 1.00 92.25 75 LEU A CA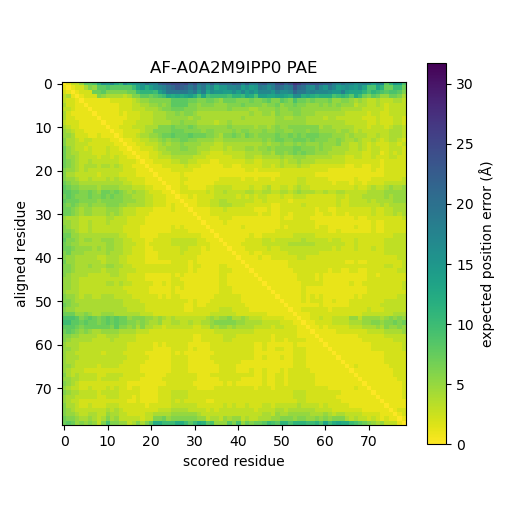 1
ATOM 565 C C . LEU A 1 75 ? -10.847 4.426 1.850 1.00 92.25 75 LEU A C 1
ATOM 567 O O . LEU A 1 75 ? -11.982 4.788 2.115 1.00 92.25 75 LEU A O 1
ATOM 571 N N . LEU A 1 76 ? -10.444 4.210 0.597 1.00 90.62 76 LEU A N 1
ATOM 572 C CA . LEU A 1 76 ? -11.279 4.514 -0.569 1.00 90.62 76 LEU A CA 1
ATOM 573 C C . LEU A 1 76 ? -12.188 3.351 -0.994 1.00 90.62 76 LEU A C 1
ATOM 575 O O . LEU A 1 76 ? -13.192 3.600 -1.654 1.00 90.62 76 LEU A O 1
ATOM 579 N N . TRP A 1 77 ? -11.842 2.109 -0.640 1.00 89.62 77 TRP A N 1
ATOM 580 C CA . TRP A 1 77 ? -12.598 0.919 -1.056 1.00 89.62 77 TRP A CA 1
ATOM 581 C C . TRP A 1 77 ? -13.255 0.133 0.082 1.00 89.62 77 TRP A C 1
ATOM 583 O O . TRP A 1 77 ? -14.194 -0.609 -0.189 1.00 89.62 77 TRP A O 1
ATOM 593 N N . PHE A 1 78 ? -12.782 0.253 1.327 1.00 85.94 78 PHE A N 1
ATOM 594 C CA . PHE A 1 78 ? -13.227 -0.617 2.431 1.00 85.94 78 PHE A CA 1
ATOM 595 C C . PHE A 1 78 ? -13.821 0.132 3.628 1.00 85.94 78 PHE A C 1
ATOM 597 O O . PHE A 1 78 ? -14.222 -0.509 4.599 1.00 85.94 78 PHE A O 1
ATOM 604 N N . LEU A 1 79 ? -13.867 1.462 3.572 1.00 82.38 79 LEU A N 1
ATOM 605 C CA . LEU A 1 79 ? -14.407 2.330 4.615 1.00 82.38 79 LEU A CA 1
ATOM 606 C C . LEU A 1 79 ? -15.680 3.029 4.127 1.00 82.38 79 LEU A C 1
ATOM 608 O O . LEU A 1 79 ? -16.600 3.190 4.957 1.00 82.38 79 LEU A O 1
#

Sequence (79 aa):
MVEDVRRALMEGKCSLPEVGAVAAGKTRDLPFVMVDADGCEVGPVSAYLRDLMLGDVSPLTCRSYGFGLLRWHRLLWFL

Nearest PDB structures (foldseek):
  7ftl-assembly1_A  TM=4.073E-01  e=7.059E+00  Homo sapiens
  1vs0-assembly2_B  TM=3.892E-01  e=9.151E+00  Mycobacterium tuberculosis H37Rv
  3a42-assembly1_A  TM=3.765E-01  e=6.199E+00  Acanthamoeba polyphaga mimivirus